Protein AF-A0A352YVL0-F1 (afdb_monomer_lite)

pLDDT: mean 97.39, std 3.71, range [59.66, 98.88]

Structure (mmCIF, N/CA/C/O backbone):
data_AF-A0A352YVL0-F1
#
_entry.id   AF-A0A352YVL0-F1
#
loop_
_atom_site.group_PDB
_atom_site.id
_atom_site.type_symbol
_atom_site.label_atom_id
_atom_site.label_alt_id
_atom_site.label_comp_id
_atom_site.label_asym_id
_atom_site.label_entity_id
_atom_site.label_seq_id
_atom_site.pdbx_PDB_ins_code
_atom_site.Cartn_x
_atom_site.Cartn_y
_atom_site.Cartn_z
_atom_site.occupancy
_atom_site.B_iso_or_equiv
_atom_site.auth_seq_id
_atom_site.auth_comp_id
_atom_site.auth_asym_id
_atom_site.auth_atom_id
_atom_site.pdbx_PDB_model_num
ATOM 1 N N . ASP A 1 1 ? -17.247 18.841 1.457 1.00 59.66 1 ASP A N 1
ATOM 2 C CA . ASP A 1 1 ? -17.666 17.756 0.546 1.00 59.66 1 ASP A CA 1
ATOM 3 C C . ASP A 1 1 ? -19.056 17.267 0.889 1.00 59.66 1 ASP A C 1
ATOM 5 O O . ASP A 1 1 ? -19.303 16.972 2.048 1.00 59.66 1 ASP A O 1
ATOM 9 N N . GLY A 1 2 ? -19.959 17.234 -0.094 1.00 80.12 2 GLY A N 1
ATOM 10 C CA . GLY A 1 2 ? -21.373 16.868 0.081 1.00 80.12 2 GLY A CA 1
ATOM 11 C C . GLY A 1 2 ? -21.710 15.398 -0.199 1.00 80.12 2 GLY A C 1
ATOM 12 O O . GLY A 1 2 ? -22.882 15.081 -0.365 1.00 80.12 2 GLY A O 1
ATOM 13 N N . LEU A 1 3 ? -20.710 14.517 -0.305 1.00 85.00 3 LEU A N 1
ATOM 14 C CA . LEU A 1 3 ? -20.917 13.078 -0.494 1.00 85.00 3 LEU A CA 1
ATOM 15 C C . LEU A 1 3 ? -20.810 12.360 0.858 1.00 85.00 3 LEU A C 1
ATOM 17 O O . LEU A 1 3 ? -19.795 12.501 1.545 1.00 85.00 3 LEU A O 1
ATOM 21 N N . ASP A 1 4 ? -21.831 11.577 1.212 1.00 93.25 4 ASP A N 1
ATOM 22 C CA . ASP A 1 4 ? -21.865 10.736 2.419 1.00 93.25 4 ASP A CA 1
ATOM 23 C C . ASP A 1 4 ? -21.117 9.416 2.160 1.00 93.25 4 ASP A C 1
ATOM 25 O O . ASP A 1 4 ? -21.714 8.358 1.981 1.00 93.25 4 ASP A O 1
ATOM 29 N N . LEU A 1 5 ? -19.790 9.511 2.005 1.00 96.31 5 LEU A N 1
ATOM 30 C CA . LEU A 1 5 ? -18.911 8.362 1.763 1.00 96.31 5 LEU A CA 1
ATOM 31 C C . LEU A 1 5 ? -18.468 7.732 3.084 1.00 96.31 5 LEU A C 1
ATOM 33 O O . LEU A 1 5 ? -18.072 8.447 4.006 1.00 96.31 5 LEU A O 1
ATOM 37 N N . ASP A 1 6 ? -18.428 6.400 3.142 1.00 97.69 6 ASP A N 1
ATOM 38 C CA . ASP A 1 6 ? -17.867 5.699 4.298 1.00 97.69 6 ASP A CA 1
ATOM 39 C C . ASP A 1 6 ? -16.348 5.856 4.400 1.00 97.69 6 ASP A C 1
ATOM 41 O O . ASP A 1 6 ? -15.841 6.061 5.498 1.00 97.69 6 ASP A O 1
ATOM 45 N N . TYR A 1 7 ? -15.629 5.825 3.277 1.00 97.75 7 TYR A N 1
ATOM 46 C CA . TYR A 1 7 ? -14.179 6.025 3.213 1.00 97.75 7 TYR A CA 1
ATOM 47 C C . TYR A 1 7 ? -13.744 6.553 1.844 1.00 97.75 7 TYR A C 1
ATOM 49 O O . TYR A 1 7 ? -14.491 6.500 0.863 1.00 97.75 7 TYR A O 1
ATOM 57 N N . ARG A 1 8 ? -12.503 7.039 1.771 1.00 97.81 8 ARG A N 1
ATOM 58 C CA . ARG A 1 8 ? -11.841 7.483 0.541 1.00 97.81 8 ARG A CA 1
ATOM 59 C C . ARG A 1 8 ? -10.450 6.880 0.448 1.00 97.81 8 ARG A C 1
ATOM 61 O O . ARG A 1 8 ? -9.637 7.072 1.353 1.00 97.81 8 ARG A O 1
ATOM 68 N N . ILE A 1 9 ? -10.176 6.216 -0.669 1.00 98.62 9 ILE A N 1
ATOM 69 C CA . ILE A 1 9 ? -8.850 5.688 -0.989 1.00 98.62 9 ILE A CA 1
ATOM 70 C C . ILE A 1 9 ? -8.168 6.651 -1.963 1.00 98.62 9 ILE A C 1
ATOM 72 O O . ILE A 1 9 ? -8.735 6.992 -3.001 1.00 98.62 9 ILE A O 1
ATOM 76 N N . GLY A 1 10 ? -6.970 7.106 -1.607 1.00 98.56 10 GLY A N 1
ATOM 77 C CA . GLY A 1 10 ? -6.075 7.853 -2.482 1.00 98.56 10 GLY A CA 1
ATOM 78 C C . GLY A 1 10 ? -5.028 6.929 -3.082 1.00 98.56 10 GLY A C 1
ATOM 79 O O . GLY A 1 10 ? -4.304 6.266 -2.342 1.00 98.56 10 GLY A O 1
ATOM 80 N N . SER A 1 11 ? -4.920 6.919 -4.407 1.00 98.56 11 SER A N 1
ATOM 81 C CA . SER A 1 11 ? -3.985 6.062 -5.137 1.00 98.56 11 SER A CA 1
ATOM 82 C C . SER A 1 11 ? -3.265 6.843 -6.232 1.00 98.56 11 SER A C 1
ATOM 84 O O . SER A 1 11 ? -3.846 7.720 -6.874 1.00 98.56 11 SER A O 1
ATOM 86 N N . VAL A 1 12 ? -1.999 6.503 -6.478 1.00 98.69 12 VAL A N 1
ATOM 87 C CA . VAL A 1 12 ? -1.210 7.062 -7.582 1.00 98.69 12 VAL A CA 1
ATOM 88 C C . VAL A 1 12 ? -1.183 6.044 -8.720 1.00 98.69 12 VAL A C 1
ATOM 90 O O . VAL A 1 12 ? -0.497 5.038 -8.634 1.00 98.69 12 VAL A O 1
ATOM 93 N N . HIS A 1 13 ? -1.915 6.303 -9.803 1.00 98.44 13 HIS A N 1
ATOM 94 C CA . HIS A 1 13 ? -1.869 5.452 -11.005 1.00 98.44 13 HIS A CA 1
ATOM 95 C C . HIS A 1 13 ? -1.031 6.066 -12.129 1.00 98.44 13 HIS A C 1
ATOM 97 O O . HIS A 1 13 ? -0.543 5.357 -12.998 1.00 98.44 13 HIS A O 1
ATOM 103 N N . TYR A 1 14 ? -0.807 7.381 -12.099 1.00 98.19 14 TYR A N 1
ATOM 104 C CA . TYR A 1 14 ? -0.143 8.110 -13.176 1.00 98.19 14 TYR A CA 1
ATOM 105 C C . TYR A 1 14 ? 1.185 8.711 -12.730 1.00 98.19 14 TYR A C 1
ATOM 107 O O . TYR A 1 14 ? 1.302 9.273 -11.641 1.00 98.19 14 TYR A O 1
ATOM 115 N N . LEU A 1 15 ? 2.165 8.664 -13.631 1.00 96.88 15 LEU A N 1
ATOM 116 C CA . LEU A 1 15 ? 3.367 9.490 -13.572 1.00 96.88 15 LEU A CA 1
ATOM 117 C C . LEU A 1 15 ? 3.477 10.281 -14.876 1.00 96.88 15 LEU A C 1
ATOM 119 O O . LEU A 1 15 ? 3.867 9.750 -15.919 1.00 96.88 15 LEU A O 1
ATOM 123 N N . GLY A 1 16 ? 3.131 11.567 -14.804 1.00 93.06 16 GLY A N 1
ATOM 124 C CA . GLY A 1 16 ? 2.900 12.385 -15.993 1.00 93.06 16 GLY A CA 1
ATOM 125 C C . GLY A 1 16 ? 1.600 11.967 -16.680 1.00 93.06 16 GLY A C 1
ATOM 126 O O . GLY A 1 16 ? 0.579 11.806 -16.023 1.00 93.06 16 GLY A O 1
ATOM 127 N N . GLU A 1 17 ? 1.645 11.773 -17.994 1.00 93.38 17 GLU A N 1
ATOM 128 C CA . GLU A 1 17 ? 0.461 11.463 -18.814 1.00 93.38 17 GLU A CA 1
ATOM 129 C C . GLU A 1 17 ? 0.223 9.958 -19.014 1.00 93.38 17 GLU A C 1
ATOM 131 O O . GLU A 1 17 ? -0.744 9.560 -19.657 1.00 93.38 17 GLU A O 1
ATOM 136 N N . ARG A 1 18 ? 1.109 9.104 -18.488 1.00 96.19 18 ARG A N 1
ATOM 137 C CA . ARG A 1 18 ? 1.030 7.646 -18.643 1.00 96.19 18 ARG A CA 1
ATOM 138 C C . ARG A 1 18 ? 0.730 6.984 -17.308 1.00 96.19 18 ARG A C 1
ATOM 140 O O . ARG A 1 18 ? 1.240 7.419 -16.270 1.00 96.19 18 ARG A O 1
ATOM 147 N N . THR A 1 19 ? -0.042 5.907 -17.364 1.00 97.19 19 THR A N 1
ATOM 148 C CA . THR A 1 19 ? -0.255 5.045 -16.206 1.00 97.19 19 THR A CA 1
ATOM 149 C C . THR A 1 19 ? 0.942 4.114 -15.972 1.00 97.19 19 THR A C 1
ATOM 151 O O . THR A 1 19 ? 1.651 3.748 -16.912 1.00 97.19 19 THR A O 1
ATOM 154 N N . VAL A 1 20 ? 1.182 3.765 -14.706 1.00 97.69 20 VAL A N 1
ATOM 155 C CA . VAL A 1 20 ? 2.240 2.839 -14.275 1.00 97.69 20 VAL A CA 1
ATOM 156 C C . VAL A 1 20 ? 1.799 1.371 -14.298 1.00 97.69 20 VAL A C 1
ATOM 158 O O . VAL A 1 20 ? 2.645 0.491 -14.186 1.00 97.69 20 VAL A O 1
ATOM 161 N N . ASP A 1 21 ? 0.496 1.092 -14.418 1.00 97.12 21 ASP A N 1
ATOM 162 C CA . ASP A 1 21 ? -0.091 -0.234 -14.165 1.00 97.12 21 ASP A CA 1
ATOM 163 C C . ASP A 1 21 ? -0.722 -0.932 -15.386 1.00 97.12 21 ASP A C 1
ATOM 165 O O . ASP A 1 21 ? -1.092 -2.103 -15.288 1.00 97.12 21 ASP A O 1
ATOM 169 N N . GLU A 1 22 ? -0.797 -0.262 -16.540 1.00 94.81 22 GLU A N 1
ATOM 170 C CA . GLU A 1 22 ? -1.365 -0.825 -17.778 1.00 94.81 22 GLU A CA 1
ATOM 171 C C . GLU A 1 22 ? -0.442 -1.862 -18.424 1.00 94.81 22 GLU A C 1
ATOM 173 O O . GLU A 1 22 ? -0.893 -2.941 -18.813 1.00 94.81 22 GLU A O 1
ATOM 178 N N . GLY A 1 23 ? 0.857 -1.564 -18.508 1.00 94.75 23 GLY A N 1
ATOM 179 C CA . GLY A 1 23 ? 1.813 -2.414 -19.207 1.00 94.75 23 GLY A CA 1
ATOM 180 C C . GLY A 1 23 ? 3.276 -2.156 -18.835 1.00 94.75 23 GLY A C 1
ATOM 181 O O . GLY A 1 23 ? 3.632 -1.081 -18.339 1.00 94.75 23 GLY A O 1
ATOM 182 N N . PRO A 1 24 ? 4.160 -3.147 -19.073 1.00 94.75 24 PRO A N 1
ATOM 183 C CA . PRO A 1 24 ? 5.591 -3.012 -18.809 1.00 94.75 24 PRO A CA 1
ATOM 184 C C . PRO A 1 24 ? 6.278 -2.005 -19.749 1.00 94.75 24 PRO A C 1
ATOM 186 O O . PRO A 1 24 ? 7.362 -1.520 -19.425 1.00 94.75 24 PRO A O 1
ATOM 189 N N . ASP A 1 25 ? 5.642 -1.624 -20.862 1.00 96.38 25 ASP A N 1
ATOM 190 C CA . ASP A 1 25 ? 6.113 -0.596 -21.800 1.00 96.38 25 ASP A CA 1
ATOM 191 C C . ASP A 1 25 ? 6.305 0.769 -21.118 1.00 96.38 25 ASP A C 1
ATOM 193 O O . ASP A 1 25 ? 7.135 1.581 -21.540 1.00 96.38 25 ASP A O 1
ATOM 197 N N . PHE A 1 26 ? 5.574 1.032 -20.023 1.00 97.12 26 PHE A N 1
ATOM 198 C CA . PHE A 1 26 ? 5.795 2.215 -19.200 1.00 97.12 26 PHE A CA 1
ATOM 199 C C . PHE A 1 26 ? 7.244 2.299 -18.709 1.00 97.12 26 PHE A C 1
ATOM 201 O O . PHE A 1 26 ? 7.755 3.403 -18.541 1.00 97.12 26 PHE A O 1
ATOM 208 N N . TYR A 1 27 ? 7.923 1.176 -18.498 1.00 97.44 27 TYR A N 1
ATOM 209 C CA . TYR A 1 27 ? 9.237 1.114 -17.862 1.00 97.44 27 TYR A CA 1
ATOM 210 C C . TYR A 1 27 ? 10.392 1.068 -18.869 1.00 97.44 27 TYR A C 1
ATOM 212 O O . TYR A 1 27 ? 11.543 1.300 -18.492 1.00 97.44 27 TYR A O 1
ATOM 220 N N . GLU A 1 28 ? 10.111 0.811 -20.146 1.00 95.94 28 GLU A N 1
ATOM 221 C CA . GLU A 1 28 ? 11.130 0.659 -21.184 1.00 95.94 28 GLU A CA 1
ATOM 222 C C . GLU A 1 28 ? 11.994 1.919 -21.339 1.00 95.94 28 GLU A C 1
ATOM 224 O O . GLU A 1 28 ? 11.503 3.042 -21.466 1.00 95.94 28 GLU A O 1
ATOM 229 N N . GLY A 1 29 ? 13.317 1.735 -21.287 1.00 96.38 29 GLY A N 1
ATOM 230 C CA . GLY A 1 29 ? 14.293 2.823 -21.396 1.00 96.38 29 GLY A CA 1
ATOM 231 C C . GLY A 1 29 ? 14.326 3.797 -20.208 1.00 96.38 29 GLY A C 1
ATOM 232 O O . GLY A 1 29 ? 15.076 4.774 -20.254 1.00 96.38 29 GLY A O 1
ATOM 233 N N . LYS A 1 30 ? 13.552 3.562 -19.138 1.00 97.12 30 LYS A N 1
ATOM 234 C CA . LYS A 1 30 ? 13.514 4.426 -17.948 1.00 97.12 30 LYS A CA 1
ATOM 235 C C . LYS A 1 30 ? 14.355 3.846 -16.810 1.00 97.12 30 LYS A C 1
ATOM 237 O O . LYS A 1 30 ? 14.429 2.641 -16.600 1.00 97.12 30 LYS A O 1
ATOM 242 N N . SER A 1 31 ? 14.965 4.729 -16.021 1.00 98.12 31 SER A N 1
ATOM 243 C CA . SER A 1 31 ? 15.602 4.339 -14.759 1.00 98.12 31 SER A CA 1
ATOM 244 C C . SER A 1 31 ? 14.523 4.031 -13.722 1.00 98.12 31 SER A C 1
ATOM 246 O O . SER A 1 31 ? 13.775 4.932 -13.335 1.00 98.12 31 SER A O 1
ATOM 248 N N . PHE A 1 32 ? 14.460 2.779 -13.262 1.00 98.31 32 PHE A N 1
ATOM 249 C CA . PHE A 1 32 ? 13.499 2.384 -12.233 1.00 98.31 32 PHE A CA 1
ATOM 250 C C . PHE A 1 32 ? 13.719 3.137 -10.917 1.00 98.31 32 PHE A C 1
ATOM 252 O O . PHE A 1 32 ? 12.752 3.587 -10.320 1.00 98.31 32 PHE A O 1
ATOM 259 N N . ASP A 1 33 ? 14.969 3.386 -10.524 1.00 98.69 33 ASP A N 1
ATOM 260 C CA . ASP A 1 33 ? 15.305 4.181 -9.334 1.00 98.69 33 ASP A CA 1
ATOM 261 C C . ASP A 1 33 ? 14.681 5.582 -9.379 1.00 98.69 33 ASP A C 1
ATOM 263 O O . ASP A 1 33 ? 14.061 6.026 -8.417 1.00 98.69 33 ASP A O 1
ATOM 267 N N . ARG A 1 34 ? 14.763 6.262 -10.533 1.00 98.38 34 ARG A N 1
ATOM 268 C CA . ARG A 1 34 ? 14.127 7.577 -10.723 1.00 98.38 34 ARG A CA 1
ATOM 269 C C . ARG A 1 34 ? 12.602 7.500 -10.746 1.00 98.38 34 ARG A C 1
ATOM 271 O O . ARG A 1 34 ? 11.944 8.465 -10.369 1.00 98.38 34 ARG A O 1
ATOM 278 N N . LEU A 1 35 ? 12.035 6.404 -11.248 1.00 98.44 35 LEU A N 1
ATOM 279 C CA . LEU A 1 35 ? 10.588 6.189 -11.223 1.00 98.44 35 LEU A CA 1
ATOM 280 C C . LEU A 1 35 ? 10.097 5.949 -9.799 1.00 98.44 35 LEU A C 1
ATOM 282 O O . LEU A 1 35 ? 9.097 6.538 -9.407 1.00 98.44 35 LEU A O 1
ATOM 286 N N . PHE A 1 36 ? 10.817 5.130 -9.037 1.00 98.69 36 PHE A N 1
ATOM 287 C CA . PHE A 1 36 ? 10.527 4.820 -7.646 1.00 98.69 36 PHE A CA 1
ATOM 288 C C . PHE A 1 36 ? 10.534 6.089 -6.789 1.00 98.69 36 PHE A C 1
ATOM 290 O O . PHE A 1 36 ? 9.554 6.356 -6.100 1.00 98.69 36 PHE A O 1
ATOM 297 N N . ASP A 1 37 ? 11.580 6.910 -6.918 1.00 98.56 37 ASP A N 1
ATOM 298 C CA . ASP A 1 37 ? 11.709 8.197 -6.228 1.00 98.56 37 ASP A CA 1
ATOM 299 C C . ASP A 1 37 ? 10.520 9.133 -6.512 1.00 98.56 37 ASP A C 1
ATOM 301 O O . ASP A 1 37 ? 9.813 9.565 -5.601 1.00 98.56 37 ASP A O 1
ATOM 305 N N . LYS A 1 38 ? 10.211 9.361 -7.797 1.00 98.50 38 LYS A N 1
ATOM 306 C CA . LYS A 1 38 ? 9.064 10.188 -8.210 1.00 98.50 38 LYS A CA 1
ATOM 307 C C . LYS A 1 38 ? 7.728 9.631 -7.728 1.00 98.50 38 LYS A C 1
ATOM 309 O O . LYS A 1 38 ? 6.851 10.398 -7.341 1.00 98.50 38 LYS A O 1
ATOM 314 N N . TYR A 1 39 ? 7.560 8.314 -7.784 1.00 98.81 39 TYR A N 1
ATOM 315 C CA . TYR A 1 39 ? 6.333 7.656 -7.359 1.00 98.81 39 TYR A CA 1
ATOM 316 C C . TYR A 1 39 ? 6.105 7.841 -5.857 1.00 98.81 39 TYR A C 1
ATOM 318 O O . TYR A 1 39 ? 5.043 8.313 -5.459 1.00 98.81 39 TYR A O 1
ATOM 326 N N . PHE A 1 40 ? 7.117 7.576 -5.027 1.00 98.75 40 PHE A N 1
ATOM 327 C CA . PHE A 1 40 ? 7.020 7.777 -3.580 1.00 98.75 40 PHE A CA 1
ATOM 328 C C . PHE A 1 40 ? 6.845 9.249 -3.191 1.00 98.75 40 PHE A C 1
ATOM 330 O O . PHE A 1 40 ? 6.141 9.533 -2.222 1.00 98.75 40 PHE A O 1
ATOM 337 N N . ALA A 1 41 ? 7.401 10.195 -3.954 1.00 98.69 41 ALA A N 1
ATOM 338 C CA . ALA A 1 41 ? 7.110 11.615 -3.758 1.00 98.69 41 ALA A CA 1
ATOM 339 C C . ALA A 1 41 ? 5.615 11.923 -3.978 1.00 98.69 41 ALA A C 1
ATOM 341 O O . ALA A 1 41 ? 4.983 12.550 -3.129 1.00 98.69 41 ALA A O 1
ATOM 342 N N . MET A 1 42 ? 5.012 11.427 -5.066 1.00 98.69 42 MET A N 1
ATOM 343 C CA . MET A 1 42 ? 3.575 11.600 -5.341 1.00 98.69 42 MET A CA 1
ATOM 344 C C . MET A 1 42 ? 2.686 10.946 -4.281 1.00 98.69 42 MET A C 1
ATOM 346 O O . MET A 1 42 ? 1.674 11.517 -3.878 1.00 98.69 42 MET A O 1
ATOM 350 N N . VAL A 1 43 ? 3.077 9.767 -3.804 1.00 98.81 43 VAL A N 1
ATOM 351 C CA . VAL A 1 43 ? 2.378 9.063 -2.727 1.00 98.81 43 VAL A CA 1
ATOM 352 C C . VAL A 1 43 ? 2.451 9.854 -1.418 1.00 98.81 43 VAL A C 1
ATOM 354 O O . VAL A 1 43 ? 1.431 9.996 -0.746 1.00 98.81 43 VAL A O 1
ATOM 357 N N . ASN A 1 44 ? 3.610 10.425 -1.074 1.00 98.75 44 ASN A N 1
ATOM 358 C CA . ASN A 1 44 ? 3.736 11.312 0.086 1.00 98.75 44 ASN A CA 1
ATOM 359 C C . ASN A 1 44 ? 2.830 12.543 -0.046 1.00 98.75 44 ASN A C 1
ATOM 361 O O . ASN A 1 44 ? 2.117 12.863 0.903 1.00 98.75 44 ASN A O 1
ATOM 365 N N . TYR A 1 45 ? 2.778 13.181 -1.223 1.00 98.50 45 TYR A N 1
ATOM 366 C CA . TYR A 1 45 ? 1.848 14.289 -1.469 1.00 98.50 45 TYR A CA 1
ATOM 367 C C . TYR A 1 45 ? 0.383 13.877 -1.282 1.00 98.50 45 TYR A C 1
ATOM 369 O O . TYR A 1 45 ? -0.392 14.629 -0.691 1.00 98.50 45 TYR A O 1
ATOM 377 N N . ALA A 1 46 ? -0.007 12.686 -1.748 1.00 98.75 46 ALA A N 1
ATOM 378 C CA . ALA A 1 46 ? -1.356 12.165 -1.539 1.00 98.75 46 ALA A CA 1
ATOM 379 C C . ALA A 1 46 ? -1.641 11.935 -0.044 1.00 98.75 46 ALA A C 1
ATOM 381 O O . ALA A 1 46 ? -2.672 12.393 0.457 1.00 98.75 46 ALA A O 1
ATOM 382 N N . ALA A 1 47 ? -0.707 11.309 0.677 1.00 98.81 47 ALA A N 1
ATOM 383 C CA . ALA A 1 47 ? -0.795 11.058 2.116 1.00 98.81 47 ALA A CA 1
ATOM 384 C C . ALA A 1 47 ? -0.890 12.346 2.948 1.00 98.81 47 ALA A C 1
ATOM 386 O O . ALA A 1 47 ? -1.589 12.369 3.956 1.00 98.81 47 ALA A O 1
ATOM 387 N N . SER A 1 48 ? -0.238 13.431 2.521 1.00 98.62 48 SER A N 1
ATOM 388 C CA . SER A 1 48 ? -0.263 14.724 3.217 1.00 98.62 48 SER A CA 1
ATOM 389 C C . SER A 1 48 ? -1.329 15.702 2.710 1.00 98.62 48 SER A C 1
ATOM 391 O O . SER A 1 48 ? -1.343 16.862 3.114 1.00 98.62 48 SER A O 1
ATOM 393 N N . SER A 1 49 ? -2.193 15.284 1.783 1.00 98.44 49 SER A N 1
ATOM 394 C CA . SER A 1 49 ? -3.152 16.185 1.121 1.00 98.44 49 SER A CA 1
ATOM 395 C C . SER A 1 49 ? -4.363 16.557 1.983 1.00 98.44 49 SER A C 1
ATOM 397 O O . SER A 1 49 ? -5.044 17.540 1.694 1.00 98.44 49 SER A O 1
ATOM 399 N N . GLY A 1 50 ? -4.675 15.750 3.002 1.00 97.06 50 GLY A N 1
ATOM 400 C CA . GLY A 1 50 ? -5.912 15.858 3.784 1.00 97.06 50 GLY A CA 1
ATOM 401 C C . GLY A 1 50 ? -7.177 15.397 3.043 1.00 97.06 50 GLY A C 1
ATOM 402 O O . GLY A 1 50 ? -8.286 15.589 3.542 1.00 97.06 50 GLY A O 1
ATOM 403 N N . LEU A 1 51 ? -7.040 14.799 1.852 1.00 96.88 51 LEU A N 1
ATOM 404 C CA . LEU A 1 51 ? -8.177 14.405 1.010 1.00 96.88 51 LEU A CA 1
ATOM 405 C C . LEU A 1 51 ? -8.681 12.980 1.270 1.00 96.88 51 LEU A C 1
ATOM 407 O O . LEU A 1 51 ? -9.859 12.700 1.018 1.00 96.88 51 LEU A O 1
ATOM 411 N N . PHE A 1 52 ? -7.807 12.093 1.752 1.00 98.19 52 PHE A N 1
ATOM 412 C CA . PHE A 1 52 ? -8.030 10.647 1.788 1.00 98.19 52 PHE A CA 1
ATOM 413 C C . PHE A 1 52 ? -7.968 10.086 3.204 1.00 98.19 52 PHE A C 1
ATOM 415 O O . PHE A 1 52 ? -7.247 10.600 4.054 1.00 98.19 52 PHE A O 1
ATOM 422 N N . ASP A 1 53 ? -8.713 9.007 3.425 1.00 98.44 53 ASP A N 1
ATOM 423 C CA . ASP A 1 53 ? -8.732 8.276 4.694 1.00 98.44 53 ASP A CA 1
ATOM 424 C C . ASP A 1 53 ? -7.732 7.104 4.663 1.00 98.44 53 ASP A C 1
ATOM 426 O O . ASP A 1 53 ? -7.154 6.728 5.685 1.00 98.44 53 ASP A O 1
ATOM 430 N N . ILE A 1 54 ? -7.513 6.546 3.465 1.00 98.88 54 ILE A N 1
ATOM 431 C CA . ILE A 1 54 ? -6.646 5.401 3.180 1.00 98.88 54 ILE A CA 1
ATOM 432 C C . ILE A 1 54 ? -5.740 5.746 1.990 1.00 98.88 54 ILE A C 1
ATOM 434 O O . ILE A 1 54 ? -6.224 6.294 0.999 1.00 98.88 54 ILE A O 1
ATOM 438 N N . ILE A 1 55 ? -4.459 5.375 2.032 1.00 98.88 55 ILE A N 1
ATOM 439 C CA . ILE A 1 55 ? -3.602 5.337 0.837 1.00 98.88 55 ILE A CA 1
ATOM 440 C C . ILE A 1 55 ? -3.534 3.906 0.300 1.00 98.88 55 ILE A C 1
ATOM 442 O O . ILE A 1 55 ? -3.063 2.996 0.989 1.00 98.88 55 ILE A O 1
ATOM 446 N N . GLY A 1 56 ? -4.014 3.735 -0.932 1.00 98.56 56 GLY A N 1
ATOM 447 C CA . GLY A 1 56 ? -4.066 2.461 -1.644 1.00 98.56 56 GLY A CA 1
ATOM 448 C C . GLY A 1 56 ? -2.720 2.079 -2.249 1.00 98.56 56 GLY A C 1
ATOM 449 O O . GLY A 1 56 ? -1.965 2.965 -2.656 1.00 98.56 56 GLY A O 1
ATOM 450 N N . HIS A 1 57 ? -2.436 0.770 -2.284 1.00 98.44 57 HIS A N 1
ATOM 451 C CA . HIS A 1 57 ? -1.316 0.104 -2.974 1.00 98.44 57 HIS A CA 1
ATOM 452 C C . HIS A 1 57 ? -0.127 1.035 -3.299 1.00 98.44 57 HIS A C 1
ATOM 454 O O . HIS A 1 57 ? 0.208 1.329 -4.451 1.00 98.44 57 HIS A O 1
ATOM 460 N N . PHE A 1 58 ? 0.486 1.569 -2.244 1.00 98.50 58 PHE A N 1
ATOM 461 C CA . PHE A 1 58 ? 1.305 2.780 -2.317 1.00 98.50 58 PHE A CA 1
ATOM 462 C C . PHE A 1 58 ? 2.715 2.561 -2.878 1.00 98.50 58 PHE A C 1
ATOM 464 O O . PHE A 1 58 ? 3.507 3.493 -2.960 1.00 98.50 58 PHE A O 1
ATOM 471 N N . ASP A 1 59 ? 3.033 1.340 -3.291 1.00 98.44 59 ASP A N 1
ATOM 472 C CA . ASP A 1 59 ? 4.237 0.947 -4.017 1.00 98.44 59 ASP A CA 1
ATOM 473 C C . ASP A 1 59 ? 3.894 0.228 -5.343 1.00 98.44 59 ASP A C 1
ATOM 475 O O . ASP A 1 59 ? 4.726 -0.510 -5.881 1.00 98.44 59 ASP A O 1
ATOM 479 N N . LEU A 1 60 ? 2.698 0.491 -5.909 1.00 98.69 60 LEU A N 1
ATOM 480 C CA . LEU A 1 60 ? 2.199 -0.043 -7.195 1.00 98.69 60 LEU A CA 1
ATOM 481 C C . LEU A 1 60 ? 3.217 0.051 -8.331 1.00 98.69 60 LEU A C 1
ATOM 483 O O . LEU A 1 60 ? 3.196 -0.786 -9.225 1.00 98.69 60 LEU A O 1
ATOM 487 N N . ILE A 1 61 ? 4.152 1.007 -8.290 1.00 98.56 61 ILE A N 1
ATOM 488 C CA . ILE A 1 61 ? 5.255 1.115 -9.256 1.00 98.56 61 ILE A CA 1
ATOM 489 C C . ILE A 1 61 ? 6.033 -0.200 -9.441 1.00 98.56 61 ILE A C 1
ATOM 491 O O . ILE A 1 61 ? 6.674 -0.398 -10.470 1.00 98.56 61 ILE A O 1
ATOM 495 N N . ARG A 1 62 ? 5.952 -1.126 -8.480 1.00 98.06 62 ARG A N 1
ATOM 496 C CA . ARG A 1 62 ? 6.548 -2.466 -8.510 1.00 98.06 62 ARG A CA 1
ATOM 497 C C . ARG A 1 62 ? 5.692 -3.538 -9.195 1.00 98.06 62 ARG A C 1
ATOM 499 O O . ARG A 1 62 ? 6.117 -4.687 -9.224 1.00 98.06 62 ARG A O 1
ATOM 506 N N . ILE A 1 63 ? 4.507 -3.215 -9.715 1.00 98.38 63 ILE A N 1
ATOM 507 C CA . ILE A 1 63 ? 3.501 -4.158 -10.244 1.00 98.38 63 ILE A CA 1
ATOM 508 C C . ILE A 1 63 ? 4.058 -5.197 -11.227 1.00 98.38 63 ILE A C 1
ATOM 510 O O . ILE A 1 63 ? 3.631 -6.353 -11.191 1.00 98.38 63 ILE A O 1
ATOM 514 N N . PHE A 1 64 ? 5.050 -4.824 -12.040 1.00 98.00 64 PHE A N 1
ATOM 515 C CA . PHE A 1 64 ? 5.713 -5.719 -12.996 1.00 98.00 64 PHE A CA 1
ATOM 516 C C . PHE A 1 64 ? 6.977 -6.419 -12.455 1.00 98.00 64 PHE A C 1
ATOM 518 O O . PHE A 1 64 ? 7.744 -6.994 -13.219 1.00 98.00 64 PHE A O 1
ATOM 525 N N . GLY A 1 65 ? 7.215 -6.386 -11.141 1.00 96.31 65 GLY A N 1
ATOM 526 C CA . GLY A 1 65 ? 8.324 -7.083 -10.476 1.00 96.31 65 GLY A CA 1
ATOM 527 C C . GLY A 1 65 ? 9.655 -6.322 -10.438 1.00 96.31 65 GLY A C 1
ATOM 528 O O . GLY A 1 65 ? 10.638 -6.845 -9.907 1.00 96.31 65 GLY A O 1
ATOM 529 N N . TYR A 1 66 ? 9.703 -5.092 -10.955 1.00 96.50 66 TYR A N 1
ATOM 530 C CA . TYR A 1 66 ? 10.883 -4.229 -10.867 1.00 96.50 66 TYR A CA 1
ATOM 531 C C . TYR A 1 66 ? 11.205 -3.841 -9.415 1.00 96.50 66 TYR A C 1
ATOM 533 O O . TYR A 1 66 ? 10.314 -3.682 -8.576 1.00 96.50 66 TYR A O 1
ATOM 541 N N . LYS A 1 67 ? 12.498 -3.674 -9.122 1.00 95.56 67 LYS A N 1
ATOM 542 C CA . LYS A 1 67 ? 13.021 -3.318 -7.795 1.00 95.56 67 LYS A CA 1
ATOM 543 C C . LYS A 1 67 ? 14.063 -2.207 -7.927 1.00 95.56 67 LYS A C 1
ATOM 545 O O . LYS A 1 67 ? 14.797 -2.217 -8.919 1.00 95.56 67 LYS A O 1
ATOM 550 N N . PRO A 1 68 ? 14.134 -1.271 -6.963 1.00 97.25 68 PRO A N 1
ATOM 551 C CA . PRO A 1 68 ? 15.190 -0.271 -6.969 1.00 97.25 68 PRO A CA 1
ATOM 552 C C . PRO A 1 68 ? 16.547 -0.946 -6.747 1.00 97.25 68 PRO A C 1
ATOM 554 O O . PRO A 1 68 ? 16.626 -2.015 -6.137 1.00 97.25 68 PRO A O 1
ATOM 557 N N . SER A 1 69 ? 17.609 -0.330 -7.263 1.00 98.12 69 SER A N 1
ATOM 558 C CA . SER A 1 69 ? 18.989 -0.799 -7.076 1.00 98.12 69 SER A CA 1
ATOM 559 C C . SER A 1 69 ? 19.517 -0.546 -5.658 1.00 98.12 69 SER A C 1
ATOM 561 O O . SER A 1 69 ? 20.489 -1.170 -5.235 1.00 98.12 69 SER A O 1
ATOM 563 N N . PHE A 1 70 ? 18.858 0.350 -4.921 1.00 97.75 70 PHE A N 1
ATOM 564 C CA . PHE A 1 70 ? 19.143 0.714 -3.538 1.00 97.75 70 PHE A CA 1
ATOM 565 C C . PHE A 1 70 ? 18.158 0.057 -2.560 1.00 97.75 70 PHE A C 1
ATOM 567 O O . PHE A 1 70 ? 17.134 -0.501 -2.959 1.00 97.75 70 PHE A O 1
ATOM 574 N N . ASP A 1 71 ? 18.452 0.149 -1.262 1.00 98.00 71 ASP A N 1
ATOM 575 C CA . ASP A 1 71 ? 17.522 -0.256 -0.206 1.00 98.00 71 ASP A CA 1
ATOM 576 C C . ASP A 1 71 ? 16.393 0.777 -0.043 1.00 98.00 71 ASP A C 1
ATOM 578 O O . ASP A 1 71 ? 16.671 1.920 0.333 1.00 98.00 71 ASP A O 1
ATOM 582 N N . PRO A 1 72 ? 15.124 0.423 -0.321 1.00 98.12 72 PRO A N 1
ATOM 583 C CA . PRO A 1 72 ? 14.039 1.383 -0.254 1.00 98.12 72 PRO A CA 1
ATOM 584 C C . PRO A 1 72 ? 13.510 1.624 1.165 1.00 98.12 72 PRO A C 1
ATOM 586 O O . PRO A 1 72 ? 12.607 2.448 1.296 1.00 98.12 72 PRO A O 1
ATOM 589 N N . GLU A 1 73 ? 14.033 0.973 2.217 1.00 98.44 73 GLU A N 1
ATOM 590 C CA . GLU A 1 73 ? 13.588 1.183 3.610 1.00 98.44 73 GLU A CA 1
ATOM 591 C C . GLU A 1 73 ? 13.368 2.668 3.981 1.00 98.44 73 GLU A C 1
ATOM 593 O O . GLU A 1 73 ? 12.302 2.983 4.526 1.00 98.44 73 GLU A O 1
ATOM 598 N N . PRO A 1 74 ? 14.280 3.612 3.644 1.00 98.69 74 PRO A N 1
ATOM 599 C CA . PRO A 1 74 ? 14.098 5.024 3.980 1.00 98.69 74 PRO A CA 1
ATOM 600 C C . PRO A 1 74 ? 12.818 5.637 3.396 1.00 98.69 74 PRO A C 1
ATOM 602 O O . PRO A 1 74 ? 12.159 6.412 4.084 1.00 98.69 74 PRO A O 1
ATOM 605 N N . TYR A 1 75 ? 12.423 5.241 2.182 1.00 98.81 75 TYR A N 1
ATOM 606 C CA . TYR A 1 75 ? 11.204 5.723 1.523 1.00 98.81 75 TYR A CA 1
ATOM 607 C C . TYR A 1 75 ? 9.938 5.212 2.221 1.00 98.81 75 TYR A C 1
ATOM 609 O O . TYR A 1 75 ? 8.992 5.970 2.430 1.00 98.81 75 TYR A O 1
ATOM 617 N N . TYR A 1 76 ? 9.923 3.937 2.628 1.00 98.81 76 TYR A N 1
ATOM 618 C CA . TYR A 1 76 ? 8.809 3.375 3.400 1.00 98.81 76 TYR A CA 1
ATOM 619 C C . TYR A 1 76 ? 8.702 4.027 4.779 1.00 98.81 76 TYR A C 1
ATOM 621 O O . TYR A 1 76 ? 7.599 4.334 5.226 1.00 98.81 76 TYR A O 1
ATOM 629 N N . ARG A 1 77 ? 9.834 4.274 5.450 1.00 98.81 77 ARG A N 1
ATOM 630 C CA . ARG A 1 77 ? 9.856 4.906 6.776 1.00 98.81 77 ARG A CA 1
ATOM 631 C C . ARG A 1 77 ? 9.450 6.372 6.736 1.00 98.81 77 ARG A C 1
ATOM 633 O O . ARG A 1 77 ? 8.727 6.817 7.624 1.00 98.81 77 ARG A O 1
ATOM 640 N N . GLU A 1 78 ? 9.877 7.117 5.722 1.00 98.81 78 GLU A N 1
ATOM 641 C CA . GLU A 1 78 ? 9.396 8.480 5.497 1.00 98.81 78 GLU A CA 1
ATOM 642 C C . GLU A 1 78 ? 7.881 8.489 5.281 1.00 98.81 78 GLU A C 1
ATOM 644 O O . GLU A 1 78 ? 7.165 9.194 5.990 1.00 98.81 78 GLU A O 1
ATOM 649 N N . LEU A 1 79 ? 7.380 7.640 4.382 1.00 98.88 79 LEU A N 1
ATOM 650 C CA . LEU A 1 79 ? 5.954 7.560 4.096 1.00 98.88 79 LEU A CA 1
ATOM 651 C C . LEU A 1 79 ? 5.133 7.152 5.327 1.00 98.88 79 LEU A C 1
ATOM 653 O O . LEU A 1 79 ? 4.087 7.745 5.583 1.00 98.88 79 LEU A O 1
ATOM 657 N N . ALA A 1 80 ? 5.610 6.194 6.125 1.00 98.88 80 ALA A N 1
ATOM 658 C CA . ALA A 1 80 ? 4.956 5.797 7.370 1.00 98.88 80 ALA A CA 1
ATOM 659 C C . ALA A 1 80 ? 4.831 6.981 8.346 1.00 98.88 80 ALA A C 1
ATOM 661 O O . ALA A 1 80 ? 3.757 7.215 8.902 1.00 98.88 80 ALA A O 1
ATOM 662 N N . LYS A 1 81 ? 5.889 7.790 8.495 1.00 98.88 81 LYS A N 1
ATOM 663 C CA . LYS A 1 81 ? 5.846 9.025 9.295 1.00 98.88 81 LYS A CA 1
ATOM 664 C C . LYS A 1 81 ? 4.870 10.046 8.716 1.00 98.88 81 LYS A C 1
ATOM 666 O O . LYS A 1 81 ? 4.103 10.642 9.470 1.00 98.88 81 LYS A O 1
ATOM 671 N N . THR A 1 82 ? 4.849 10.228 7.396 1.00 98.88 82 THR A N 1
ATOM 672 C CA . THR A 1 82 ? 3.894 11.119 6.722 1.00 98.88 82 THR A CA 1
ATOM 673 C C . THR A 1 82 ? 2.455 10.685 6.981 1.00 98.88 82 THR A C 1
ATOM 675 O O . THR A 1 82 ? 1.644 11.502 7.416 1.00 98.88 82 THR A O 1
ATOM 678 N N . MET A 1 83 ? 2.134 9.405 6.784 1.00 98.81 83 MET A N 1
ATOM 679 C CA . MET A 1 83 ? 0.803 8.858 7.058 1.00 98.81 83 MET A CA 1
ATOM 680 C C . MET A 1 83 ? 0.423 9.028 8.528 1.00 98.81 83 MET A C 1
ATOM 682 O O . MET A 1 83 ? -0.685 9.470 8.827 1.00 98.81 83 MET A O 1
ATOM 686 N N . LYS A 1 84 ? 1.360 8.759 9.448 1.00 98.69 84 LYS A N 1
ATOM 687 C CA . LYS A 1 84 ? 1.127 8.942 10.881 1.00 98.69 84 LYS A CA 1
ATOM 688 C C . LYS A 1 84 ? 0.793 10.389 11.235 1.00 98.69 84 LYS A C 1
ATOM 690 O O . LYS A 1 84 ? -0.154 10.630 11.979 1.00 98.69 84 LYS A O 1
ATOM 695 N N . ASN A 1 85 ? 1.560 11.339 10.705 1.00 98.62 85 ASN A N 1
ATOM 696 C CA . ASN A 1 85 ? 1.394 12.764 10.987 1.00 98.62 85 ASN A CA 1
ATOM 697 C C . ASN A 1 85 ? 0.094 13.342 10.410 1.00 98.62 85 ASN A C 1
ATOM 699 O O . ASN A 1 85 ? -0.419 14.318 10.948 1.00 98.62 85 ASN A O 1
ATOM 703 N N . ASN A 1 86 ? -0.432 12.744 9.339 1.00 98.62 86 ASN A N 1
ATOM 704 C CA . ASN A 1 86 ? -1.656 13.189 8.667 1.00 98.62 86 ASN A CA 1
ATOM 705 C C . ASN A 1 86 ? -2.887 12.332 9.013 1.00 98.62 86 ASN A C 1
ATOM 707 O O . ASN A 1 86 ? -3.942 12.511 8.416 1.00 98.62 86 ASN A O 1
ATOM 711 N N . ASP A 1 87 ? -2.757 11.420 9.980 1.00 98.00 87 ASP A N 1
ATOM 712 C CA . ASP A 1 87 ? -3.810 10.507 10.435 1.00 98.00 87 ASP A CA 1
ATOM 713 C C . ASP A 1 87 ? -4.429 9.617 9.335 1.00 98.00 87 ASP A C 1
ATOM 715 O O . ASP A 1 87 ? -5.613 9.279 9.375 1.00 98.00 87 ASP A O 1
ATOM 719 N N . VAL A 1 88 ? -3.614 9.190 8.367 1.00 98.38 88 VAL A N 1
ATOM 720 C CA . VAL A 1 88 ? -4.046 8.363 7.230 1.00 98.38 88 VAL A CA 1
ATOM 721 C C . VAL A 1 88 ? -3.699 6.888 7.451 1.00 98.38 88 VAL A C 1
ATOM 723 O O . VAL A 1 88 ? -2.677 6.547 8.048 1.00 98.38 88 VAL A O 1
ATOM 726 N N . VAL A 1 89 ? -4.568 5.999 6.971 1.00 98.75 89 VAL A N 1
ATOM 727 C CA . VAL A 1 89 ? -4.414 4.538 7.032 1.00 98.75 89 VAL A CA 1
ATOM 728 C C . VAL A 1 89 ? -3.686 4.034 5.788 1.00 98.75 89 VAL A C 1
ATOM 730 O O . VAL A 1 89 ? -3.894 4.556 4.695 1.00 98.75 89 VAL A O 1
ATOM 733 N N . PHE A 1 90 ? -2.862 2.996 5.916 1.00 98.81 90 PHE A N 1
ATOM 734 C CA . PHE A 1 90 ? -2.293 2.330 4.741 1.00 98.81 90 PHE A CA 1
ATOM 735 C C . PHE A 1 90 ? -3.084 1.075 4.367 1.00 98.81 90 PHE A C 1
ATOM 737 O O . PHE A 1 90 ? -3.652 0.386 5.218 1.00 98.81 90 PHE A O 1
ATOM 744 N N . GLU A 1 91 ? -3.120 0.771 3.077 1.00 98.75 91 GLU A N 1
ATOM 745 C CA . GLU A 1 91 ? -3.711 -0.453 2.550 1.00 98.75 91 GLU A CA 1
ATOM 746 C C . GLU A 1 91 ? -2.677 -1.587 2.475 1.00 98.75 91 GLU A C 1
ATOM 748 O O . GLU A 1 91 ? -1.593 -1.406 1.920 1.00 98.75 91 GLU A O 1
ATOM 753 N N . VAL A 1 92 ? -3.043 -2.775 2.965 1.00 98.81 92 VAL A N 1
ATOM 754 C CA . VAL A 1 92 ? -2.515 -4.048 2.459 1.00 98.81 92 VAL A CA 1
ATOM 755 C C . VAL A 1 92 ? -3.456 -4.551 1.375 1.00 98.81 92 VAL A C 1
ATOM 757 O O . VAL A 1 92 ? -4.573 -4.994 1.646 1.00 98.81 92 VAL A O 1
ATOM 760 N N . ASN A 1 93 ? -2.992 -4.478 0.136 1.00 98.81 93 ASN A N 1
ATOM 761 C CA . ASN A 1 93 ? -3.727 -4.870 -1.047 1.00 98.81 93 ASN A CA 1
ATOM 762 C C . ASN A 1 93 ? -3.305 -6.267 -1.500 1.00 98.81 93 ASN A C 1
ATOM 764 O O . ASN A 1 93 ? -2.148 -6.493 -1.877 1.00 98.81 93 ASN A O 1
ATOM 768 N N . THR A 1 94 ? -4.246 -7.209 -1.504 1.00 98.69 94 THR A N 1
ATOM 769 C CA . THR A 1 94 ? -3.934 -8.599 -1.846 1.00 98.69 94 THR A CA 1
ATOM 770 C C . THR A 1 94 ? -3.909 -8.882 -3.348 1.00 98.69 94 THR A C 1
ATOM 772 O O . THR A 1 94 ? -3.404 -9.931 -3.759 1.00 98.69 94 THR A O 1
ATOM 775 N N . ASN A 1 95 ? -4.377 -7.955 -4.193 1.00 98.31 95 ASN A N 1
ATOM 776 C CA . ASN A 1 95 ? -4.435 -8.151 -5.642 1.00 98.31 95 ASN A CA 1
ATOM 777 C C . ASN A 1 95 ? -3.054 -8.241 -6.291 1.00 98.31 95 ASN A C 1
ATOM 779 O O . ASN A 1 95 ? -2.931 -8.838 -7.358 1.00 98.31 95 ASN A O 1
ATOM 783 N N . GLY A 1 96 ? -1.998 -7.733 -5.651 1.00 98.06 96 GLY A N 1
ATOM 784 C CA . GLY A 1 96 ? -0.636 -7.891 -6.160 1.00 98.06 96 GLY A CA 1
ATOM 785 C C . GLY A 1 96 ? -0.219 -9.365 -6.346 1.00 98.06 96 GLY A C 1
ATOM 786 O O . GLY A 1 96 ? 0.550 -9.670 -7.260 1.00 98.06 96 GLY A O 1
ATOM 787 N N . ARG A 1 97 ? -0.813 -10.314 -5.595 1.00 97.69 97 ARG A N 1
ATOM 788 C CA . ARG A 1 97 ? -0.645 -11.769 -5.821 1.00 97.69 97 ARG A CA 1
ATOM 789 C C . ARG A 1 97 ? -1.102 -12.217 -7.209 1.00 97.69 97 ARG A C 1
ATOM 791 O O . ARG A 1 97 ? -0.598 -13.212 -7.717 1.00 97.69 97 ARG A O 1
ATOM 798 N N . ASN A 1 98 ? -2.059 -11.506 -7.803 1.00 97.62 98 ASN A N 1
ATOM 799 C CA . ASN A 1 98 ? -2.580 -11.759 -9.145 1.00 97.62 98 ASN A CA 1
ATOM 800 C C . ASN A 1 98 ? -1.822 -10.975 -10.234 1.00 97.62 98 ASN A C 1
ATOM 802 O O . ASN A 1 98 ? -2.201 -11.035 -11.406 1.00 97.62 98 ASN A O 1
ATOM 806 N N . ARG A 1 99 ? -0.798 -10.196 -9.866 1.00 97.75 99 ARG A N 1
ATOM 807 C CA . ARG A 1 99 ? 0.020 -9.376 -10.769 1.00 97.75 99 ARG A CA 1
ATOM 808 C C . ARG A 1 99 ? 1.425 -9.978 -10.912 1.00 97.75 99 ARG A C 1
ATOM 810 O O . ARG A 1 99 ? 1.797 -10.828 -10.105 1.00 97.75 99 ARG A O 1
ATOM 817 N N . PRO A 1 100 ? 2.237 -9.550 -11.899 1.00 97.81 100 PRO A N 1
ATOM 818 C CA . PRO A 1 100 ? 3.580 -10.106 -12.096 1.00 97.81 100 PRO A CA 1
ATOM 819 C C . PRO A 1 100 ? 4.522 -9.957 -10.891 1.00 97.81 100 PRO A C 1
ATOM 821 O O . PRO A 1 100 ? 5.419 -10.778 -10.727 1.00 97.81 100 PRO A O 1
ATOM 824 N N . VAL A 1 101 ? 4.305 -8.960 -10.022 1.00 97.38 101 VAL A N 1
ATOM 825 C CA . VAL A 1 101 ? 5.021 -8.832 -8.738 1.00 97.38 101 VAL A CA 1
ATOM 826 C C . VAL A 1 101 ? 4.825 -10.048 -7.818 1.00 97.38 101 VAL A C 1
ATOM 828 O O . VAL A 1 101 ? 5.706 -10.330 -7.008 1.00 97.38 101 VAL A O 1
ATOM 831 N N . ALA A 1 102 ? 3.708 -10.775 -7.963 1.00 97.31 102 ALA A N 1
ATOM 832 C CA . ALA A 1 102 ? 3.353 -11.990 -7.224 1.00 97.31 102 ALA A CA 1
ATOM 833 C C . ALA A 1 102 ? 3.426 -11.849 -5.688 1.00 97.31 102 ALA A C 1
ATOM 835 O O . ALA A 1 102 ? 3.603 -12.831 -4.964 1.00 97.31 102 ALA A O 1
ATOM 836 N N . ASP A 1 103 ? 3.253 -10.628 -5.189 1.00 97.19 103 ASP A N 1
ATOM 837 C CA . ASP A 1 103 ? 3.321 -10.246 -3.778 1.00 97.19 103 ASP A CA 1
ATOM 838 C C . ASP A 1 103 ? 2.210 -9.238 -3.455 1.00 97.19 103 ASP A C 1
ATOM 840 O O . ASP A 1 103 ? 1.568 -8.730 -4.362 1.00 97.19 103 ASP A O 1
ATOM 844 N N . PHE A 1 104 ? 1.950 -8.941 -2.187 1.00 98.31 104 PHE A N 1
ATOM 845 C CA . PHE A 1 104 ? 1.027 -7.869 -1.811 1.00 98.31 104 PHE A CA 1
ATOM 846 C C . PHE A 1 104 ? 1.617 -6.482 -2.087 1.00 98.31 104 PHE A C 1
ATOM 848 O O . PHE A 1 104 ? 2.823 -6.332 -2.292 1.00 98.31 104 PHE A O 1
ATOM 855 N N . TYR A 1 105 ? 0.746 -5.474 -2.064 1.00 98.50 105 TYR A N 1
ATOM 856 C CA . TYR A 1 105 ? 1.155 -4.086 -1.868 1.00 98.50 105 TYR A CA 1
ATOM 857 C C . TYR A 1 105 ? 0.826 -3.693 -0.421 1.00 98.50 105 TYR A C 1
ATOM 859 O O . TYR A 1 105 ? -0.308 -3.915 -0.006 1.00 98.50 105 TYR A O 1
ATOM 867 N N . PRO A 1 106 ? 1.751 -3.120 0.357 1.00 98.38 106 PRO A N 1
ATOM 868 C CA . PRO A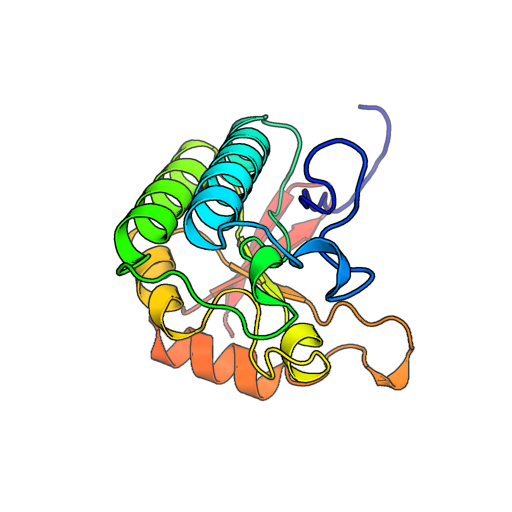 1 106 ? 3.160 -2.960 0.034 1.00 98.38 106 PRO A CA 1
ATOM 869 C C . PRO A 1 106 ? 3.961 -4.263 0.063 1.00 98.38 106 PRO A C 1
ATOM 871 O O . PRO A 1 106 ? 3.506 -5.281 0.588 1.00 98.38 106 PRO A O 1
ATOM 874 N N . ASP A 1 107 ? 5.204 -4.187 -0.418 1.00 97.50 107 ASP A N 1
ATOM 875 C CA . ASP A 1 107 ? 6.244 -5.187 -0.175 1.00 97.50 107 ASP A CA 1
ATOM 876 C C . ASP A 1 107 ? 6.275 -5.592 1.304 1.00 97.50 107 ASP A C 1
ATOM 878 O O . ASP A 1 107 ? 6.603 -4.800 2.198 1.00 97.50 107 ASP A O 1
ATOM 882 N N . ARG A 1 108 ? 5.972 -6.870 1.544 1.00 95.81 108 ARG A N 1
ATOM 883 C CA . ARG A 1 108 ? 5.799 -7.438 2.884 1.00 95.81 108 ARG A CA 1
ATOM 884 C C . ARG A 1 108 ? 7.001 -7.238 3.806 1.00 95.81 108 ARG A C 1
ATOM 886 O O . ARG A 1 108 ? 6.831 -7.238 5.023 1.00 95.81 108 ARG A O 1
ATOM 893 N N . ARG A 1 109 ? 8.206 -7.052 3.251 1.00 96.31 109 ARG A N 1
ATOM 894 C CA . ARG A 1 109 ? 9.445 -6.834 4.017 1.00 96.31 109 ARG A CA 1
ATOM 895 C C . ARG A 1 109 ? 9.411 -5.556 4.853 1.00 96.31 109 ARG A C 1
ATOM 897 O O . ARG A 1 109 ? 10.107 -5.486 5.859 1.00 96.31 109 ARG A O 1
ATOM 904 N N . PHE A 1 110 ? 8.610 -4.569 4.454 1.00 98.25 110 PHE A N 1
ATOM 905 C CA . PHE A 1 110 ? 8.572 -3.252 5.093 1.00 98.25 110 PHE A CA 1
ATOM 906 C C . PHE A 1 110 ? 7.341 -3.031 5.979 1.00 98.25 110 PHE A C 1
ATOM 908 O O . PHE A 1 110 ? 7.222 -1.972 6.589 1.00 98.25 110 PHE A O 1
ATOM 915 N N . LEU A 1 111 ? 6.448 -4.019 6.122 1.00 98.38 111 LEU A N 1
ATOM 916 C CA . LEU A 1 111 ? 5.234 -3.886 6.944 1.00 98.38 111 LEU A CA 1
ATOM 917 C C . LEU A 1 111 ? 5.535 -3.538 8.403 1.00 98.38 111 LEU A C 1
ATOM 919 O O . LEU A 1 111 ? 4.836 -2.718 8.999 1.00 98.38 111 LEU A O 1
ATOM 923 N N . LYS A 1 112 ? 6.607 -4.107 8.966 1.00 98.50 112 LYS A N 1
ATOM 924 C CA . LYS A 1 112 ? 7.037 -3.826 10.339 1.00 98.50 112 LYS A CA 1
ATOM 925 C C . LYS A 1 112 ? 7.279 -2.335 10.601 1.00 98.50 112 LYS A C 1
ATOM 927 O O . LYS A 1 112 ? 6.972 -1.866 11.691 1.00 98.50 112 LYS A O 1
ATOM 932 N N . ILE A 1 113 ? 7.749 -1.579 9.607 1.00 98.75 113 ILE A N 1
ATOM 933 C CA . ILE A 1 113 ? 7.976 -0.130 9.733 1.00 98.75 113 ILE A CA 1
ATOM 934 C C . ILE A 1 113 ? 6.674 0.588 10.092 1.00 98.75 113 ILE A C 1
ATOM 936 O O . ILE A 1 113 ? 6.647 1.420 10.993 1.00 98.75 113 ILE A O 1
ATOM 940 N N . PHE A 1 114 ? 5.572 0.240 9.428 1.00 98.75 114 PHE A N 1
ATOM 941 C CA . PHE A 1 114 ? 4.274 0.867 9.676 1.00 98.75 114 PHE A CA 1
ATOM 942 C C . PHE A 1 114 ? 3.725 0.502 11.058 1.00 98.75 114 PHE A C 1
ATOM 944 O O . PHE A 1 114 ? 3.097 1.340 11.704 1.00 98.75 114 PHE A O 1
ATOM 951 N N . SER A 1 115 ? 4.022 -0.705 11.553 1.00 98.38 115 SER A N 1
ATOM 952 C CA . SER A 1 115 ? 3.715 -1.080 12.937 1.00 98.38 115 SER A CA 1
ATOM 953 C 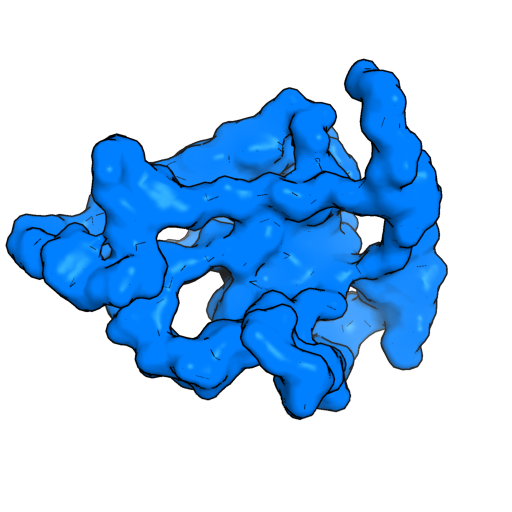C . SER A 1 115 ? 4.547 -0.274 13.942 1.00 98.38 115 SER A C 1
ATOM 955 O O . SER A 1 115 ? 3.997 0.195 14.937 1.00 98.38 115 SER A O 1
ATOM 957 N N . GLU A 1 116 ? 5.850 -0.095 13.699 1.00 98.50 116 GLU A N 1
ATOM 958 C CA . GLU A 1 116 ? 6.758 0.686 14.558 1.00 98.50 116 GLU A CA 1
ATOM 959 C C . GLU A 1 116 ? 6.323 2.155 14.657 1.00 98.50 116 GLU A C 1
ATOM 961 O O . GLU A 1 116 ? 6.263 2.718 15.751 1.00 98.50 116 GLU A O 1
ATOM 966 N N . GLU A 1 117 ? 5.947 2.751 13.524 1.00 98.62 117 GLU A N 1
ATOM 967 C CA . GLU A 1 117 ? 5.457 4.134 13.428 1.00 98.62 117 GLU A CA 1
ATOM 968 C C . GLU A 1 117 ? 3.966 4.267 13.819 1.00 98.62 117 GLU A C 1
ATOM 970 O O . GLU A 1 117 ? 3.407 5.367 13.843 1.00 98.62 117 GLU A O 1
ATOM 975 N N . LYS A 1 118 ? 3.308 3.156 14.186 1.00 98.38 118 LYS A N 1
ATOM 976 C CA . LYS A 1 118 ? 1.905 3.093 14.634 1.00 98.38 118 LYS A CA 1
ATOM 977 C C . LYS A 1 118 ? 0.920 3.670 13.610 1.00 98.38 118 LYS A C 1
ATOM 979 O O . LYS A 1 118 ? -0.002 4.415 13.982 1.00 98.38 118 LYS A O 1
ATOM 984 N N . VAL A 1 119 ? 1.131 3.353 12.335 1.00 98.75 119 VAL A N 1
ATOM 985 C CA . VAL A 1 119 ? 0.206 3.663 11.239 1.00 98.75 119 VAL A CA 1
ATOM 986 C C . VAL A 1 119 ? -0.862 2.567 11.194 1.00 98.75 119 VAL A C 1
ATOM 988 O O . VAL A 1 119 ? -0.503 1.392 11.101 1.00 98.75 119 VAL A O 1
ATOM 991 N N . PRO A 1 120 ? -2.163 2.892 11.275 1.00 98.62 120 PRO A N 1
ATOM 992 C CA . PRO A 1 120 ? -3.202 1.875 11.167 1.00 98.62 120 PRO A CA 1
ATOM 993 C C . PRO A 1 120 ? -3.249 1.275 9.758 1.00 98.62 120 PRO A C 1
ATOM 995 O O . PRO A 1 120 ? -2.917 1.942 8.776 1.00 98.62 120 PRO A O 1
ATOM 998 N N . VAL A 1 121 ? -3.714 0.031 9.666 1.00 98.75 121 VAL A N 1
ATOM 999 C CA . VAL A 1 121 ? -3.790 -0.743 8.421 1.00 98.75 121 VAL A CA 1
ATOM 1000 C C . VAL A 1 121 ? -5.229 -1.088 8.062 1.00 98.75 121 VAL A C 1
ATOM 1002 O O . VAL A 1 121 ? -6.026 -1.363 8.951 1.00 98.75 121 VAL A O 1
ATOM 1005 N N . CYS A 1 122 ? -5.558 -1.152 6.776 1.00 98.19 122 CYS A N 1
ATOM 1006 C CA . CYS A 1 122 ? -6.756 -1.826 6.267 1.00 98.19 122 CYS A CA 1
ATOM 1007 C C . CYS A 1 122 ? -6.357 -2.899 5.243 1.00 98.19 122 CYS A C 1
ATOM 1009 O O . CYS A 1 122 ? -5.295 -2.803 4.631 1.00 98.19 122 CYS A O 1
ATOM 1011 N N . VAL A 1 123 ? -7.180 -3.936 5.069 1.00 98.50 123 VAL A N 1
ATOM 1012 C CA . VAL A 1 123 ? -6.915 -5.023 4.113 1.00 98.50 123 VAL A CA 1
ATOM 1013 C C . VAL A 1 123 ? -7.968 -4.987 3.017 1.00 98.50 123 VAL A C 1
ATOM 1015 O O . VAL A 1 123 ? -9.157 -5.085 3.312 1.00 98.50 123 VAL A O 1
ATOM 1018 N N . ASN A 1 124 ? -7.533 -4.880 1.762 1.00 98.38 124 ASN A N 1
ATOM 1019 C CA . ASN A 1 124 ? -8.413 -4.792 0.600 1.00 98.38 124 ASN A CA 1
ATOM 1020 C C . ASN A 1 124 ? -7.998 -5.801 -0.472 1.00 98.38 124 ASN A C 1
ATOM 1022 O O . ASN A 1 124 ? -6.814 -6.028 -0.716 1.00 98.38 124 ASN A O 1
ATOM 1026 N N . SER A 1 125 ? -8.982 -6.413 -1.135 1.00 98.31 125 SER A N 1
ATOM 1027 C CA . SER A 1 125 ? -8.717 -7.406 -2.183 1.00 98.31 125 SER A CA 1
ATOM 1028 C C . SER A 1 125 ? -8.564 -6.818 -3.577 1.00 98.31 125 SER A C 1
ATOM 1030 O O . SER A 1 125 ? -8.169 -7.549 -4.480 1.00 98.31 125 SER A O 1
ATOM 1032 N N . ASP A 1 126 ? -8.959 -5.552 -3.771 1.00 97.94 126 ASP A N 1
ATOM 1033 C CA . ASP A 1 126 ? -8.999 -4.884 -5.083 1.00 97.94 126 ASP A CA 1
ATOM 1034 C C . ASP A 1 126 ? -9.636 -5.786 -6.170 1.00 97.94 126 ASP A C 1
ATOM 1036 O O . ASP A 1 126 ? -9.130 -6.061 -7.266 1.00 97.94 126 ASP A O 1
ATOM 1040 N N . ALA A 1 127 ? -10.778 -6.356 -5.778 1.00 97.69 127 ALA A N 1
ATOM 1041 C CA . ALA A 1 127 ? -11.457 -7.399 -6.518 1.00 97.69 127 ALA A CA 1
ATOM 1042 C C . ALA A 1 127 ? -12.258 -6.796 -7.673 1.00 97.69 127 ALA A C 1
ATOM 1044 O O . ALA A 1 127 ? -13.276 -6.144 -7.470 1.00 97.69 127 ALA A O 1
ATOM 1045 N N . HIS A 1 128 ? -11.844 -7.110 -8.896 1.00 96.69 128 HIS A N 1
ATOM 1046 C CA . HIS A 1 128 ? -12.555 -6.738 -10.123 1.00 96.69 128 HIS A CA 1
ATOM 1047 C C . HIS A 1 128 ? -13.545 -7.821 -10.598 1.00 96.69 128 HIS A C 1
ATOM 1049 O O . HIS A 1 128 ? -14.052 -7.778 -11.716 1.00 96.69 128 HIS A O 1
ATOM 1055 N N . MET A 1 129 ? -13.802 -8.830 -9.760 1.00 97.00 129 MET A N 1
ATOM 1056 C CA . MET A 1 129 ? -14.821 -9.859 -9.973 1.00 97.00 129 MET A CA 1
ATOM 1057 C C . MET A 1 129 ? -15.298 -10.413 -8.621 1.00 97.00 129 MET A C 1
ATOM 1059 O O . MET A 1 129 ? -14.472 -10.537 -7.711 1.00 97.00 129 MET A O 1
ATOM 1063 N N . PRO A 1 130 ? -16.578 -10.814 -8.478 1.00 98.06 130 PRO A N 1
ATOM 1064 C CA . PRO A 1 130 ? -17.132 -11.257 -7.193 1.00 98.06 130 PRO A CA 1
ATOM 1065 C C . PRO A 1 130 ? -16.339 -12.385 -6.523 1.00 98.06 130 PRO A C 1
ATOM 1067 O O . PRO A 1 130 ? -16.122 -12.361 -5.317 1.00 98.06 130 PRO A O 1
ATOM 1070 N N . ALA A 1 131 ? -15.830 -13.336 -7.311 1.00 97.44 131 ALA A N 1
ATOM 1071 C CA . ALA A 1 131 ? -15.063 -14.477 -6.810 1.00 97.44 131 ALA A CA 1
ATOM 1072 C C . ALA A 1 131 ? -13.719 -14.105 -6.151 1.00 97.44 131 ALA A C 1
ATOM 1074 O O . ALA A 1 131 ? -13.097 -14.960 -5.528 1.00 97.44 131 ALA A O 1
ATOM 1075 N N . ARG A 1 132 ? -13.247 -12.859 -6.306 1.00 97.56 132 ARG A N 1
ATOM 1076 C CA . ARG A 1 132 ? -11.992 -12.375 -5.711 1.00 97.56 132 ARG A CA 1
ATOM 1077 C C . ARG A 1 132 ? -12.194 -11.503 -4.472 1.00 97.56 132 ARG A C 1
ATOM 1079 O O . ARG A 1 132 ? -11.211 -11.054 -3.889 1.00 97.56 132 ARG A O 1
ATOM 1086 N N . VAL A 1 133 ? -13.433 -11.248 -4.054 1.00 98.56 133 VAL A N 1
ATOM 1087 C CA . VAL A 1 133 ? -13.691 -10.512 -2.809 1.00 98.56 133 VAL A CA 1
ATOM 1088 C C . VAL A 1 133 ? -13.094 -11.292 -1.639 1.00 98.56 133 VAL A C 1
ATOM 1090 O O . VAL A 1 133 ? -13.354 -12.483 -1.489 1.00 98.56 133 VAL A O 1
ATOM 1093 N N . GLY A 1 134 ? -12.256 -10.632 -0.838 1.00 98.19 134 GLY A N 1
ATOM 1094 C CA . GLY A 1 134 ? -11.576 -11.265 0.297 1.00 98.19 134 GLY A CA 1
ATOM 1095 C C . GLY A 1 134 ? -10.470 -12.257 -0.087 1.00 98.19 134 GLY A C 1
ATOM 1096 O O . GLY A 1 134 ? -9.962 -12.980 0.772 1.00 98.19 134 GLY A O 1
ATOM 1097 N N . GLN A 1 135 ? -10.078 -12.324 -1.366 1.00 98.50 135 GLN A N 1
ATOM 1098 C CA . GLN A 1 135 ? -9.045 -13.255 -1.814 1.00 98.50 135 GLN A CA 1
ATOM 1099 C C . GLN A 1 135 ? -7.730 -12.998 -1.061 1.00 98.50 135 GLN A C 1
ATOM 1101 O O . GLN A 1 135 ? -7.250 -11.868 -0.996 1.00 98.50 135 GLN A O 1
ATOM 1106 N N . TYR A 1 136 ? -7.142 -14.064 -0.511 1.00 98.38 136 TYR A N 1
ATOM 1107 C CA . TYR A 1 136 ? -5.899 -14.048 0.276 1.00 98.38 136 TYR A CA 1
ATOM 1108 C C . TYR A 1 136 ? -5.952 -13.286 1.617 1.00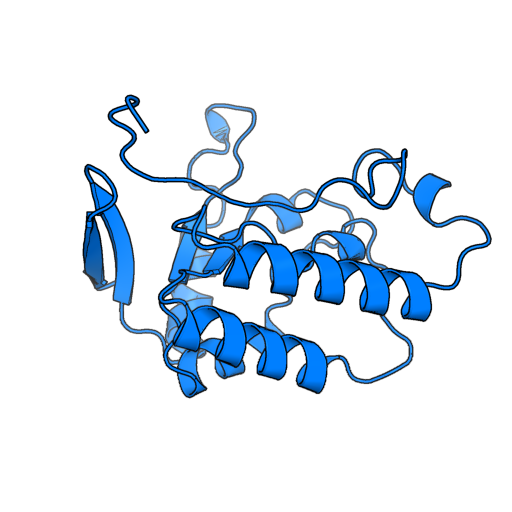 98.38 136 TYR A C 1
ATOM 1110 O O . TYR A 1 136 ? -4.899 -13.007 2.190 1.00 98.38 136 TYR A O 1
ATOM 1118 N N . PHE A 1 137 ? -7.136 -12.980 2.160 1.00 98.25 137 PHE A N 1
ATOM 1119 C CA . PHE A 1 137 ? -7.247 -12.262 3.439 1.00 98.25 137 PHE A CA 1
ATOM 1120 C C . PHE A 1 137 ? -6.616 -13.017 4.615 1.00 98.25 137 PHE A C 1
ATOM 1122 O O . PHE A 1 137 ? -5.885 -12.405 5.386 1.00 98.25 137 PHE A O 1
ATOM 1129 N N . ASP A 1 138 ? -6.785 -14.339 4.704 1.00 98.19 138 ASP A N 1
ATOM 1130 C CA . ASP A 1 138 ? -6.165 -15.145 5.770 1.00 98.19 138 ASP A CA 1
ATOM 1131 C C . ASP A 1 138 ? -4.633 -15.004 5.798 1.00 98.19 138 ASP A C 1
ATOM 1133 O O . ASP A 1 138 ? -4.018 -14.912 6.863 1.00 98.19 138 ASP A O 1
ATOM 1137 N N . GLU A 1 139 ? -4.002 -14.940 4.621 1.00 98.06 139 GLU A N 1
ATOM 1138 C CA . GLU A 1 139 ? -2.561 -14.705 4.496 1.00 98.06 139 GLU A CA 1
ATOM 1139 C C . GLU A 1 139 ? -2.190 -13.278 4.905 1.00 98.06 139 GLU A C 1
ATOM 1141 O O . GLU A 1 139 ? -1.212 -13.095 5.629 1.00 98.06 139 GLU A O 1
ATOM 1146 N N . ALA A 1 140 ? -2.970 -12.277 4.486 1.00 98.31 140 ALA A N 1
ATOM 1147 C CA . ALA A 1 140 ? -2.752 -10.886 4.874 1.00 98.31 140 ALA A CA 1
ATOM 1148 C C . ALA A 1 140 ? -2.868 -10.693 6.394 1.00 98.31 140 ALA A C 1
ATOM 1150 O O . ALA A 1 140 ? -1.995 -10.073 6.999 1.00 98.31 140 ALA A O 1
ATOM 1151 N N . TYR A 1 141 ? -3.880 -11.281 7.035 1.00 98.25 141 TYR A N 1
ATOM 1152 C CA . TYR A 1 141 ? -4.059 -11.213 8.486 1.00 98.25 141 TYR A CA 1
ATOM 1153 C C . TYR A 1 141 ? -2.930 -11.909 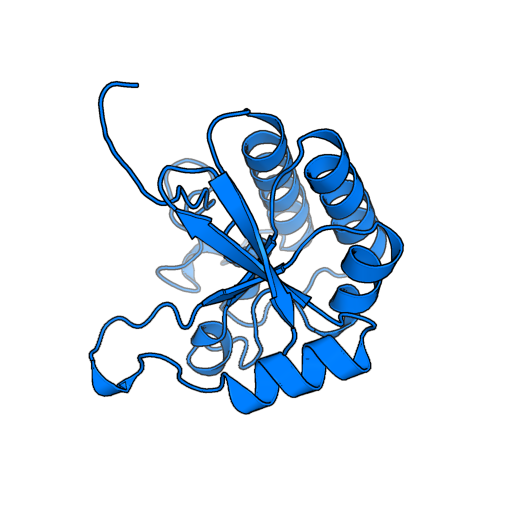9.238 1.00 98.25 141 TYR A C 1
ATOM 1155 O O . TYR A 1 141 ? -2.411 -11.360 10.210 1.00 98.25 141 TYR A O 1
ATOM 1163 N N . LYS A 1 142 ? -2.505 -13.092 8.780 1.00 98.25 142 LYS A N 1
ATOM 1164 C CA . LYS A 1 142 ? -1.347 -13.781 9.356 1.00 98.25 142 LYS A CA 1
ATOM 1165 C C . LYS A 1 142 ? -0.088 -12.915 9.263 1.00 98.25 142 LYS A C 1
ATOM 1167 O O . LYS A 1 142 ? 0.594 -12.724 10.266 1.00 98.25 142 LYS A O 1
ATOM 1172 N N . LEU A 1 143 ? 0.178 -12.355 8.086 1.00 97.94 143 LEU A N 1
ATOM 1173 C CA . LEU A 1 143 ? 1.340 -11.508 7.836 1.00 97.94 143 LEU A CA 1
ATOM 1174 C C . LEU A 1 143 ? 1.335 -10.245 8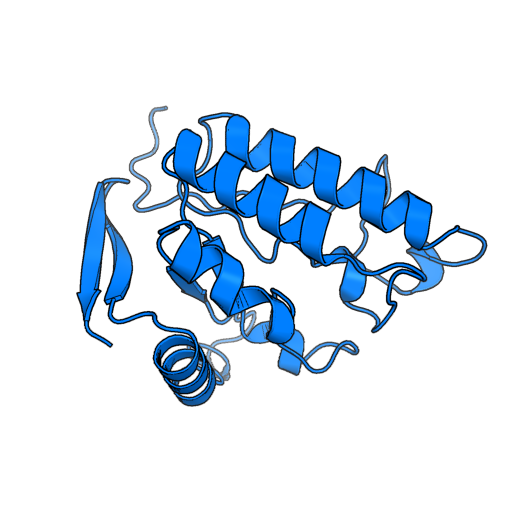.711 1.00 97.94 143 LEU A C 1
ATOM 1176 O O . LEU A 1 143 ? 2.374 -9.859 9.245 1.00 97.94 143 LEU A O 1
ATOM 1180 N N . LEU A 1 144 ? 0.174 -9.613 8.888 1.00 98.56 144 LEU A N 1
ATOM 1181 C CA . LEU A 1 144 ? 0.022 -8.445 9.754 1.00 98.56 144 LEU A CA 1
ATOM 1182 C C . LEU A 1 144 ? 0.272 -8.794 11.226 1.00 98.56 144 LEU A C 1
ATOM 1184 O O . LEU A 1 144 ? 1.053 -8.104 11.883 1.00 98.56 144 LEU A O 1
ATOM 1188 N N . LYS A 1 145 ? -0.282 -9.909 11.721 1.00 98.44 145 LYS A N 1
ATOM 1189 C CA . LYS A 1 145 ? -0.006 -10.410 13.081 1.00 98.44 145 LYS A CA 1
ATOM 1190 C C . LYS A 1 145 ? 1.492 -10.654 13.302 1.00 98.44 145 LYS A C 1
ATOM 1192 O O . LYS A 1 145 ? 2.045 -10.227 14.312 1.00 98.44 145 LYS A O 1
ATOM 1197 N N . GLU A 1 146 ? 2.169 -11.278 12.338 1.00 98.06 146 GLU A N 1
ATOM 1198 C CA . GLU A 1 146 ? 3.618 -11.541 12.387 1.00 98.06 146 GLU A CA 1
ATOM 1199 C C . GLU A 1 146 ? 4.472 -10.258 12.375 1.00 98.06 146 GLU A C 1
ATOM 1201 O O . GLU A 1 146 ? 5.592 -10.261 12.887 1.00 98.06 146 GLU A O 1
ATOM 1206 N N . ASN A 1 147 ? 3.945 -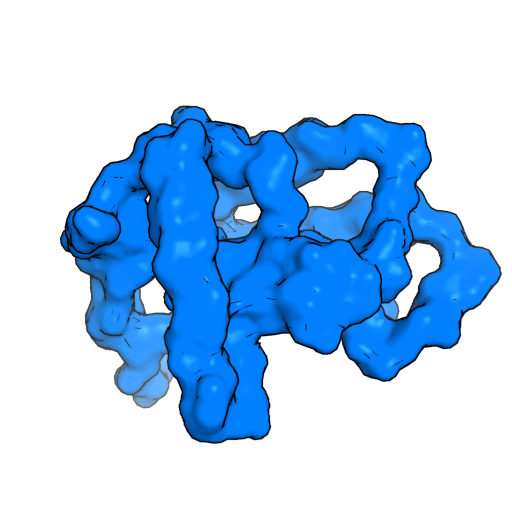9.153 11.837 1.00 98.38 147 ASN A N 1
ATOM 1207 C CA . ASN A 1 147 ? 4.623 -7.854 11.768 1.00 98.38 147 ASN A CA 1
ATOM 1208 C C . ASN A 1 147 ? 4.218 -6.874 12.883 1.00 98.38 147 ASN A C 1
ATOM 1210 O O . ASN A 1 147 ? 4.599 -5.707 12.821 1.00 98.38 147 ASN A O 1
ATOM 1214 N N . GLY A 1 148 ? 3.510 -7.344 13.916 1.00 97.75 148 GLY A N 1
ATOM 1215 C CA . GLY A 1 148 ? 3.223 -6.566 15.127 1.00 97.75 148 GLY A CA 1
ATOM 1216 C C . GLY A 1 148 ? 1.869 -5.857 15.149 1.00 97.75 148 GLY A C 1
ATOM 1217 O O . GLY A 1 148 ? 1.582 -5.141 16.107 1.00 97.75 148 GLY A O 1
ATOM 1218 N N . PHE A 1 149 ? 1.013 -6.076 14.149 1.00 98.44 149 PHE A N 1
ATOM 1219 C CA . PHE A 1 149 ? -0.335 -5.516 14.143 1.00 98.44 149 PHE A CA 1
ATOM 1220 C C . PHE A 1 149 ? -1.306 -6.406 14.927 1.00 98.44 149 PHE A C 1
ATOM 1222 O O . PHE A 1 149 ? -1.359 -7.620 14.733 1.00 98.44 149 PHE A O 1
ATOM 1229 N N . THR A 1 150 ? -2.130 -5.793 15.775 1.00 97.25 150 THR A N 1
ATOM 1230 C CA . THR A 1 150 ? -3.194 -6.476 16.536 1.00 97.25 150 THR A CA 1
ATOM 1231 C C . THR A 1 150 ? -4.596 -6.102 16.071 1.00 97.25 150 THR A C 1
ATOM 1233 O O . THR A 1 150 ? -5.552 -6.815 16.366 1.00 97.25 150 THR A O 1
ATOM 1236 N N . GLU A 1 151 ? -4.722 -4.996 15.342 1.00 98.12 151 GLU A N 1
ATOM 1237 C CA . GLU A 1 151 ? -5.990 -4.431 14.898 1.00 98.12 151 GLU A CA 1
ATOM 1238 C C . GLU A 1 151 ? -5.886 -3.944 13.448 1.00 98.12 151 GLU A C 1
ATOM 1240 O O . GLU A 1 151 ? -4.799 -3.613 12.967 1.00 98.12 151 GLU A O 1
ATOM 1245 N N . MET A 1 152 ? -7.031 -3.846 12.775 1.00 97.81 152 MET A N 1
ATOM 1246 C CA . MET A 1 152 ? -7.186 -3.166 11.493 1.00 97.81 152 MET A CA 1
ATOM 1247 C C . MET A 1 152 ? -8.236 -2.061 11.577 1.00 97.81 152 MET A C 1
ATOM 1249 O O . MET A 1 152 ? -9.179 -2.122 12.365 1.00 97.81 152 MET A O 1
ATOM 1253 N N . ALA A 1 153 ? -8.069 -1.050 10.737 1.00 98.50 153 ALA A N 1
ATOM 1254 C CA . ALA A 1 153 ? -8.993 0.046 10.561 1.00 98.50 153 ALA A CA 1
ATOM 1255 C C . ALA A 1 153 ? -10.161 -0.354 9.653 1.00 98.50 153 ALA A C 1
ATOM 1257 O O . ALA A 1 153 ? -9.975 -0.886 8.557 1.00 98.50 153 ALA A O 1
ATOM 1258 N N . ILE A 1 154 ? -11.360 -0.013 10.107 1.00 97.94 154 ILE A N 1
ATOM 1259 C CA . ILE A 1 154 ? -12.586 0.059 9.317 1.00 97.94 154 ILE A CA 1
ATOM 1260 C C . ILE A 1 154 ? -13.127 1.485 9.388 1.00 97.94 154 ILE A C 1
ATOM 1262 O O . ILE A 1 154 ? -12.738 2.268 10.260 1.00 97.94 154 ILE A O 1
ATOM 1266 N N . PHE A 1 155 ? -14.034 1.825 8.482 1.00 98.25 155 PHE A N 1
ATOM 1267 C CA . PHE A 1 155 ? -14.577 3.170 8.385 1.00 98.25 155 PHE A CA 1
ATOM 1268 C C . PHE A 1 155 ? -16.091 3.150 8.213 1.00 98.25 155 PHE A C 1
ATOM 1270 O O . PHE A 1 155 ? -16.629 2.313 7.490 1.00 98.25 155 PHE A O 1
ATOM 1277 N N . SER A 1 156 ? -16.762 4.109 8.849 1.00 97.19 156 SER A N 1
ATOM 1278 C CA . SER A 1 156 ? -18.142 4.476 8.533 1.00 97.19 156 SER A CA 1
ATOM 1279 C C . SER A 1 156 ? -18.291 5.987 8.585 1.00 97.19 156 SER A C 1
ATOM 1281 O O . SER A 1 156 ? -17.837 6.613 9.541 1.00 97.19 156 SER A O 1
ATOM 1283 N N . ARG A 1 157 ? -18.898 6.591 7.559 1.00 95.88 157 ARG A N 1
ATOM 1284 C CA . ARG A 1 157 ? -18.988 8.058 7.397 1.00 95.88 157 ARG A CA 1
ATOM 1285 C C . ARG A 1 157 ? -17.657 8.777 7.664 1.00 95.88 157 ARG A C 1
ATOM 1287 O O . ARG A 1 157 ? -17.605 9.794 8.361 1.00 95.88 157 ARG A O 1
ATOM 1294 N N . ARG A 1 158 ? -16.560 8.201 7.162 1.00 95.31 158 ARG A N 1
ATOM 1295 C CA . ARG A 1 158 ? -15.163 8.629 7.361 1.00 95.31 158 ARG A CA 1
ATOM 1296 C C . ARG A 1 158 ? -14.664 8.615 8.808 1.00 95.31 158 ARG A C 1
ATOM 1298 O O . ARG A 1 158 ? -13.584 9.119 9.093 1.00 95.31 158 ARG A O 1
ATOM 1305 N N . GLN A 1 159 ? -15.421 8.032 9.732 1.00 96.44 159 GLN A N 1
ATOM 1306 C CA . GLN A 1 159 ? -14.986 7.799 11.102 1.00 96.44 159 GLN A CA 1
ATOM 1307 C C . GLN A 1 159 ? -14.270 6.458 11.176 1.00 96.44 159 GLN A C 1
ATOM 1309 O O . GLN A 1 159 ? -14.861 5.410 10.906 1.00 96.44 159 GLN A O 1
ATOM 1314 N N . ARG A 1 160 ? -12.990 6.503 11.547 1.00 97.75 160 ARG A N 1
ATOM 1315 C CA . ARG A 1 160 ? -12.158 5.314 11.722 1.00 97.75 160 ARG A CA 1
ATOM 1316 C C . ARG A 1 160 ? -12.513 4.595 13.021 1.00 97.75 160 ARG A C 1
ATOM 1318 O O . ARG A 1 160 ? -12.556 5.211 14.084 1.00 97.75 160 ARG A O 1
ATOM 1325 N N . GLN A 1 161 ? -12.668 3.280 12.942 1.00 98.12 161 GLN A N 1
ATOM 1326 C CA . GLN A 1 161 ? -12.731 2.374 14.088 1.00 98.12 161 GLN A CA 1
ATOM 1327 C C . GLN A 1 161 ? -11.666 1.291 13.929 1.00 98.12 161 GLN A C 1
ATOM 1329 O O . GLN A 1 161 ? -11.314 0.930 12.808 1.00 98.12 161 GLN A O 1
ATOM 1334 N N . LEU A 1 162 ? -11.146 0.786 15.045 1.00 98.25 162 LEU A N 1
ATOM 1335 C CA . LEU A 1 162 ? -10.211 -0.334 15.053 1.00 98.25 162 LEU A CA 1
ATOM 1336 C C . LEU A 1 162 ? -10.950 -1.605 15.469 1.00 98.25 162 LEU A C 1
ATOM 1338 O O . LEU A 1 162 ? -11.745 -1.582 16.409 1.00 98.25 162 LEU A O 1
ATOM 1342 N N . ILE A 1 163 ? -10.693 -2.696 14.754 1.00 97.56 163 ILE A N 1
ATOM 1343 C CA . ILE A 1 163 ? -11.188 -4.035 15.074 1.00 97.56 163 ILE A CA 1
ATOM 1344 C C . ILE A 1 163 ? -10.011 -4.996 15.196 1.00 97.56 163 ILE A C 1
ATOM 1346 O O . ILE A 1 163 ? -9.037 -4.890 14.455 1.00 97.56 163 ILE A O 1
ATOM 1350 N N . THR A 1 164 ? -10.091 -5.942 16.124 1.00 95.75 164 THR A N 1
ATOM 1351 C CA . THR A 1 164 ? -9.068 -6.980 16.300 1.00 95.75 164 THR A CA 1
ATOM 1352 C C . THR A 1 164 ? -9.148 -8.017 15.174 1.00 95.75 164 THR A C 1
ATOM 1354 O O . THR A 1 164 ? -10.245 -8.351 14.723 1.00 95.75 164 THR A O 1
ATOM 1357 N N . PHE A 1 165 ? -7.992 -8.511 14.720 1.00 84.81 165 PHE A N 1
ATOM 1358 C CA . PHE A 1 165 ? -7.893 -9.602 13.737 1.00 84.81 165 PHE A CA 1
ATOM 1359 C C . PHE A 1 165 ? -8.255 -10.989 14.292 1.00 84.81 165 PHE A C 1
ATOM 1361 O O . PHE A 1 165 ? -8.201 -11.197 15.521 1.00 84.81 165 PHE A O 1
#

Foldseek 3Di:
DPDQDQFFEDEDQDDPPDGLQPDPVVCPPHQLQVVQVSLLVVLLCSLQVLPGQEYELSRCNCQQPDDHPDDCLVSLLVSLLSNLVSNHAYEFEQCSCVTNNVHTRPDLVNLLSNLVSVHAYDYADPDPDPVRGCPCVVVVLVSNVVSNDQWHWGTGSSDTDTDGD

Secondary structure (DSSP, 8-state):
-----S--EE---EETTEESSS-GGGGTTS-HHHHHHHHHHHHHHHHTSS--SEE-STTGGGTTS---SS--HHHHHHHHHHHHHTTPEEEEEGGGGGSTT-SPBS-GGGHHHHHHTT--EEEE---SSGGGTTTTHHHHHHHHHHTT--EEEEEETTEEEEEE-

Sequence (165 aa):
DGLDLDYRIGSVHYLGERTVDEGPDFYEGKSFDRLFDKYFAMVNYAASSGLFDIIGHFDLIRIFGYKPSFDPEPYYRELAKTMKNNDVVFEVNTNGRNRPVADFYPDRRFLKIFSEEKVPVCVNSDAHMPARVGQYFDEAYKLLKENGFTEMAIFSRRQRQLITF

Radius of gyration: 15.33 Å; chains: 1; bounding box: 41×33×38 Å